Protein AF-A0A1V0BZP2-F1 (afdb_monomer)

Sequence (99 aa):
IVTSFTLYGKRFSFATSRMSDEDVTASNTKYAYDTTLDYSTGGSPSDFLFWIGDLNVRVEKTPTEAKALVDQNNLDGLLASDQLKKAKEQKLF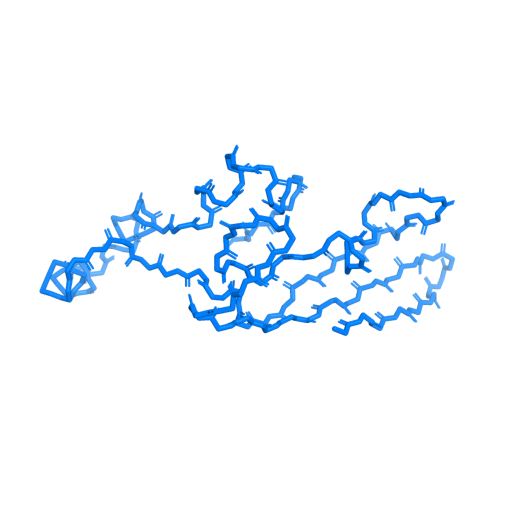EGWNEP

Mean predicted aligned error: 3.65 Å

pLDDT: mean 93.27, std 4.0, range [76.81, 98.19]

Solvent-accessible surface area (backbone atoms only — not comparable to full-atom values): 6064 Å² total; per-residue (Å²): 93,69,52,72,54,73,56,97,92,38,34,38,35,43,24,37,47,72,46,52,85,83,53,90,42,99,77,74,47,40,49,35,70,55,73,93,57,50,49,81,54,76,97,77,47,44,78,39,79,47,78,55,68,61,45,56,66,50,63,76,60,56,72,69,61,49,48,54,31,58,78,68,70,35,59,68,70,47,60,71,36,34,38,60,61,59,39,36,75,70,62,40,69,62,92,67,84,81,135

Nearest PDB structures (foldseek):
  4l21-assembly1_A  TM=9.926E-01  e=4.865E-13  Cimex lectularius
  1yjh-assembly1_A  TM=9.949E-01  e=6.756E-13  Cimex lectularius
  4l20-assembly1_A  TM=9.947E-01  e=7.703E-13  Cimex lectularius
  4a9c-assembly2_B  TM=7.517E-01  e=1.507E-02  Homo sapiens
  5xxu-assembly1_D  TM=3.943E-01  e=2.362E+00  Toxoplasma gondii

Organism: NCBI:txid757354

InterPro domains:
  IPR000300 Inositol polyphosphate-related phosphatase [PF22669] (13-98)
  IPR036691 Endonuclease/exonuclease/phosphatase superfamily [G3DSA:3.60.10.10] (1-99)
  IPR036691 Endonuclease/exonuclease/phosphatase superfamily [SSF56219] (41-98)
  IPR046985 Inositol 5-phosphatase [PTHR11200] (44-98)

Structure (mmCIF, N/CA/C/O backbone):
data_AF-A0A1V0BZP2-F1
#
_entry.id   AF-A0A1V0BZP2-F1
#
loop_
_atom_site.group_PDB
_atom_site.id
_atom_site.type_symbol
_atom_site.label_atom_id
_atom_site.label_alt_id
_atom_site.label_comp_id
_atom_site.label_asym_id
_atom_site.label_entity_id
_atom_site.label_seq_id
_atom_site.pdbx_PDB_ins_code
_atom_site.Cartn_x
_atom_site.Cartn_y
_atom_site.Cartn_z
_atom_site.occupancy
_atom_site.B_iso_or_equiv
_atom_site.auth_seq_id
_atom_site.auth_comp_id
_atom_site.auth_asym_id
_atom_site.auth_atom_id
_atom_site.pdbx_PDB_model_num
ATOM 1 N N . ILE A 1 1 ? 11.060 -6.199 -0.824 1.00 88.81 1 ILE A N 1
ATOM 2 C CA . ILE A 1 1 ? 11.575 -7.197 -1.801 1.00 88.81 1 ILE A CA 1
ATOM 3 C C . ILE A 1 1 ? 10.646 -7.190 -3.004 1.00 88.81 1 ILE A C 1
ATOM 5 O O . ILE A 1 1 ? 9.440 -7.129 -2.802 1.00 88.81 1 ILE A O 1
ATOM 9 N N . VAL A 1 2 ? 11.186 -7.271 -4.222 1.00 93.94 2 VAL A N 1
ATOM 10 C CA . VAL A 1 2 ? 10.397 -7.491 -5.444 1.00 93.94 2 VAL A CA 1
ATOM 11 C C . VAL A 1 2 ? 10.922 -8.732 -6.152 1.00 93.94 2 VAL A C 1
ATOM 13 O O . VAL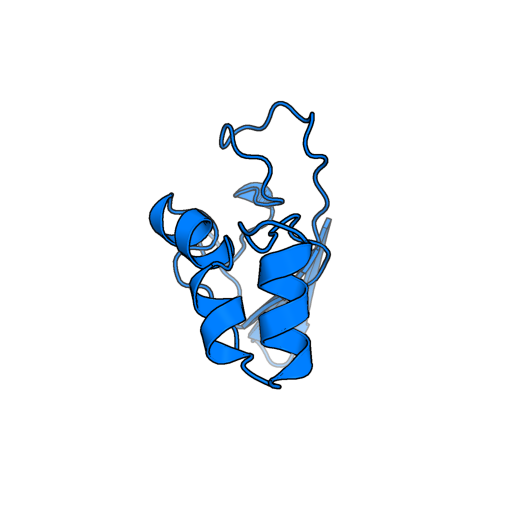 A 1 2 ? 12.128 -8.868 -6.343 1.00 93.94 2 VAL A O 1
ATOM 16 N N . THR A 1 3 ? 10.022 -9.624 -6.555 1.00 96.25 3 THR A N 1
ATOM 17 C CA . THR A 1 3 ? 10.334 -10.761 -7.431 1.00 96.25 3 THR A CA 1
ATOM 18 C C . THR A 1 3 ? 9.605 -10.572 -8.749 1.00 96.25 3 THR A C 1
ATOM 20 O O . THR A 1 3 ? 8.410 -10.285 -8.755 1.00 96.25 3 THR A O 1
ATOM 23 N N . SER A 1 4 ? 10.319 -10.710 -9.866 1.00 96.88 4 SER A N 1
ATOM 24 C CA . SER A 1 4 ? 9.739 -10.552 -11.201 1.00 96.88 4 SER A CA 1
ATOM 25 C C . SER A 1 4 ? 10.071 -11.732 -12.101 1.00 96.88 4 SER A C 1
ATOM 27 O O . SER A 1 4 ? 11.177 -12.265 -12.040 1.00 96.88 4 SER A O 1
ATOM 29 N N . PHE A 1 5 ? 9.140 -12.096 -12.976 1.00 97.19 5 PHE A N 1
ATOM 30 C CA . PHE A 1 5 ? 9.361 -13.078 -14.035 1.00 97.19 5 PHE A CA 1
ATOM 31 C C . PHE A 1 5 ? 8.578 -12.697 -15.292 1.00 97.19 5 PHE A C 1
ATOM 33 O O . PHE A 1 5 ? 7.657 -11.882 -15.246 1.00 97.19 5 PHE A O 1
ATOM 40 N N . THR A 1 6 ? 8.962 -13.273 -16.431 1.00 98.00 6 THR A N 1
ATOM 41 C CA . THR A 1 6 ? 8.242 -13.099 -17.699 1.00 98.00 6 THR A CA 1
ATOM 42 C C . THR A 1 6 ? 7.581 -14.408 -18.090 1.00 98.00 6 THR A C 1
ATOM 44 O O . THR A 1 6 ? 8.233 -15.449 -18.117 1.00 98.00 6 THR A O 1
ATOM 47 N N . LEU A 1 7 ? 6.295 -14.347 -18.416 1.00 97.75 7 LEU A N 1
ATOM 48 C CA . LEU A 1 7 ? 5.505 -15.475 -18.887 1.00 97.75 7 LEU A CA 1
ATOM 49 C C . LEU A 1 7 ? 4.724 -15.028 -20.126 1.00 97.75 7 LEU A C 1
ATOM 51 O O . LEU A 1 7 ? 4.043 -14.010 -20.090 1.00 97.75 7 LEU A O 1
ATOM 55 N N . TYR A 1 8 ? 4.862 -15.751 -21.241 1.00 97.50 8 TYR A N 1
ATOM 56 C CA . TYR A 1 8 ? 4.221 -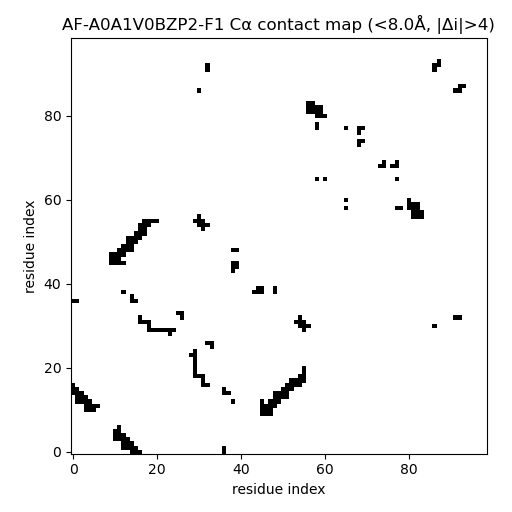15.414 -22.526 1.00 97.50 8 TYR A CA 1
ATOM 57 C C . TYR A 1 8 ? 4.460 -13.966 -23.004 1.00 97.50 8 TYR A C 1
ATOM 59 O O . TYR A 1 8 ? 3.562 -13.315 -23.531 1.00 97.50 8 TYR A O 1
ATOM 67 N N . GLY A 1 9 ? 5.672 -13.439 -22.798 1.00 96.50 9 GLY A N 1
ATOM 68 C CA . GLY A 1 9 ? 6.011 -12.060 -23.174 1.00 96.50 9 GLY A CA 1
ATOM 69 C C . GLY A 1 9 ? 5.341 -10.989 -22.305 1.00 96.50 9 GLY A C 1
ATOM 70 O O . GLY A 1 9 ? 5.317 -9.824 -22.695 1.00 96.50 9 GLY A O 1
ATOM 71 N N . LYS A 1 10 ? 4.789 -11.379 -21.150 1.00 97.88 10 LYS A N 1
ATOM 72 C CA . LYS A 1 10 ? 4.225 -10.486 -20.139 1.00 97.88 10 LYS A CA 1
ATOM 73 C C . LYS A 1 10 ? 5.043 -10.543 -18.865 1.00 97.88 10 LYS A C 1
ATOM 75 O O . LYS A 1 10 ? 5.352 -11.631 -18.372 1.00 97.88 10 LYS A O 1
ATOM 80 N N . ARG A 1 11 ? 5.409 -9.380 -18.340 1.00 97.81 11 ARG A N 1
ATOM 81 C CA . ARG A 1 11 ? 6.205 -9.244 -17.124 1.00 97.81 11 ARG A CA 1
ATOM 82 C C . ARG A 1 11 ? 5.290 -9.125 -15.912 1.00 97.81 11 ARG A C 1
ATOM 84 O O . ARG A 1 11 ? 4.453 -8.230 -15.841 1.00 97.81 11 ARG A O 1
ATOM 91 N N . PHE A 1 12 ? 5.496 -10.014 -14.951 1.00 98.19 12 PHE A N 1
ATOM 92 C CA . PHE A 1 12 ? 4.816 -10.019 -13.663 1.00 98.19 12 PHE A CA 1
ATOM 93 C C . PH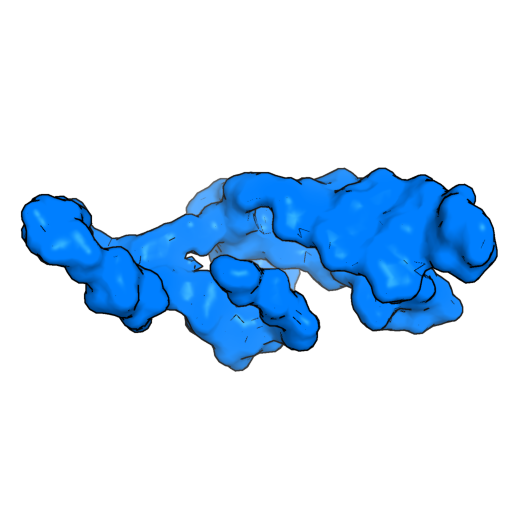E A 1 12 ? 5.799 -9.585 -12.580 1.00 98.19 12 PHE A C 1
ATOM 95 O O . PHE A 1 12 ? 6.927 -10.084 -12.546 1.00 98.19 12 PHE A O 1
ATOM 102 N N . SER A 1 13 ? 5.371 -8.696 -11.685 1.00 97.81 13 SER A N 1
ATOM 103 C CA . SER A 1 13 ? 6.136 -8.273 -10.510 1.00 97.81 13 SER A CA 1
ATOM 104 C C . SER A 1 13 ? 5.306 -8.401 -9.240 1.00 97.81 13 SER A C 1
ATOM 106 O O . SER A 1 13 ? 4.181 -7.914 -9.166 1.00 97.81 13 SER A O 1
ATOM 108 N N . PHE A 1 14 ? 5.894 -9.030 -8.228 1.00 97.81 14 PHE A N 1
ATOM 109 C CA . PHE A 1 14 ? 5.314 -9.194 -6.902 1.00 97.81 14 PHE A CA 1
ATOM 110 C C . PHE A 1 14 ? 6.204 -8.478 -5.892 1.00 97.81 14 PHE A C 1
ATOM 112 O O . PHE A 1 14 ? 7.355 -8.875 -5.681 1.00 97.81 14 PHE A O 1
ATOM 119 N N . ALA A 1 15 ? 5.680 -7.413 -5.300 1.00 96.38 15 ALA A N 1
ATOM 120 C CA . ALA A 1 15 ? 6.337 -6.628 -4.272 1.00 96.38 15 ALA A CA 1
ATOM 121 C C . ALA A 1 15 ? 5.798 -7.006 -2.890 1.00 96.38 15 ALA A C 1
ATOM 123 O O . ALA A 1 15 ? 4.607 -7.247 -2.700 1.00 96.38 15 ALA A O 1
ATOM 124 N N . THR A 1 16 ? 6.694 -7.034 -1.912 1.00 95.81 16 THR A N 1
ATOM 125 C CA . THR A 1 16 ? 6.343 -7.076 -0.496 1.00 95.81 16 THR A CA 1
ATOM 126 C C . THR A 1 16 ? 7.232 -6.113 0.273 1.00 95.81 16 THR A C 1
ATOM 128 O O . THR A 1 16 ? 8.420 -5.948 -0.041 1.00 95.81 16 THR A O 1
ATOM 131 N N . SER A 1 17 ? 6.657 -5.460 1.271 1.00 94.25 17 SER A N 1
ATOM 132 C CA . SER A 1 17 ? 7.315 -4.445 2.082 1.00 94.25 17 SER A CA 1
ATOM 133 C C . SER A 1 17 ? 6.895 -4.577 3.541 1.00 94.25 17 SER A C 1
ATOM 135 O O . SER A 1 17 ? 5.897 -5.217 3.871 1.00 94.25 17 SER A O 1
ATOM 137 N N . ARG A 1 18 ? 7.718 -4.004 4.416 1.00 92.19 18 ARG A N 1
ATOM 138 C CA . ARG A 1 18 ? 7.471 -3.894 5.849 1.00 92.19 18 ARG A CA 1
ATOM 139 C C . ARG A 1 18 ? 8.092 -2.591 6.327 1.00 92.19 18 ARG A C 1
ATOM 141 O O . ARG A 1 18 ? 9.208 -2.279 5.920 1.00 92.19 18 ARG A O 1
ATOM 148 N N . MET A 1 19 ? 7.385 -1.887 7.197 1.00 91.06 19 MET A N 1
ATOM 149 C CA . MET A 1 19 ? 7.839 -0.654 7.833 1.00 91.06 19 MET A CA 1
ATOM 150 C C . MET A 1 19 ? 7.350 -0.637 9.281 1.00 91.06 19 MET A C 1
ATOM 152 O O . MET A 1 19 ? 6.285 -1.192 9.569 1.00 91.06 19 MET A O 1
ATOM 156 N N . SER A 1 20 ? 8.136 -0.068 10.188 1.00 89.19 20 SER A N 1
ATOM 157 C CA . SER A 1 20 ? 7.732 0.182 11.572 1.00 89.19 20 SER A CA 1
ATOM 158 C C . SER A 1 20 ? 7.153 1.593 11.726 1.00 89.19 20 SER A C 1
ATOM 160 O O . SER A 1 20 ? 7.405 2.470 10.902 1.00 89.19 20 SER A O 1
ATOM 162 N N . ASP A 1 21 ? 6.375 1.823 12.788 1.00 86.62 21 ASP A N 1
ATOM 163 C CA . ASP A 1 21 ? 5.833 3.154 13.102 1.00 86.62 21 ASP A CA 1
ATOM 164 C C . ASP A 1 21 ? 6.931 4.174 13.470 1.00 86.62 21 ASP A C 1
ATOM 166 O O . ASP A 1 21 ? 6.719 5.374 13.316 1.00 86.62 21 ASP A O 1
ATOM 170 N N . GLU A 1 22 ? 8.089 3.706 13.944 1.00 88.69 22 GLU A N 1
ATOM 171 C CA . GLU A 1 22 ? 9.209 4.538 14.413 1.00 88.69 22 GLU A CA 1
ATOM 172 C C . GLU A 1 22 ? 10.259 4.799 13.320 1.00 88.69 22 GLU A C 1
ATOM 174 O O . GLU A 1 22 ? 11.198 5.571 13.531 1.00 88.69 22 GLU A O 1
ATOM 179 N N . ASP A 1 23 ? 10.121 4.162 12.154 1.00 84.00 23 ASP A N 1
ATOM 180 C CA . ASP A 1 23 ? 11.086 4.295 11.068 1.00 84.00 23 ASP A CA 1
ATOM 181 C C . ASP A 1 23 ? 11.073 5.724 10.501 1.00 84.00 23 ASP A C 1
ATOM 183 O O . ASP A 1 23 ? 10.027 6.283 10.168 1.00 84.00 23 ASP A O 1
ATOM 187 N N . VAL A 1 24 ? 12.262 6.304 10.311 1.00 84.62 24 VAL A N 1
ATOM 188 C CA . VAL A 1 24 ? 12.431 7.507 9.486 1.00 84.62 24 VAL A CA 1
ATOM 189 C C . VAL A 1 24 ? 12.527 7.066 8.031 1.00 84.62 24 VAL A C 1
ATOM 191 O O . VAL A 1 24 ? 13.439 6.329 7.655 1.00 84.62 24 VAL A O 1
ATOM 194 N N . THR A 1 25 ? 11.583 7.508 7.205 1.00 86.25 25 THR A N 1
ATOM 195 C CA . THR A 1 25 ? 11.397 6.995 5.842 1.00 86.25 25 THR A CA 1
ATOM 196 C C . THR A 1 25 ? 11.593 8.095 4.805 1.00 86.25 25 THR A C 1
ATOM 198 O O . THR A 1 25 ? 11.424 9.279 5.097 1.00 86.25 25 THR A O 1
ATOM 201 N N . ALA A 1 26 ? 11.915 7.721 3.563 1.00 76.81 26 ALA A N 1
ATOM 202 C CA . ALA A 1 26 ? 12.060 8.685 2.468 1.00 76.81 26 ALA A CA 1
ATOM 203 C C . ALA A 1 26 ? 10.754 9.446 2.165 1.00 76.81 26 ALA A C 1
ATOM 205 O O . ALA A 1 26 ? 10.799 10.576 1.686 1.00 76.81 26 ALA A O 1
ATOM 206 N N . SER A 1 27 ? 9.597 8.844 2.465 1.00 82.75 27 SER A N 1
ATOM 207 C CA . SER A 1 27 ? 8.282 9.478 2.328 1.00 82.75 27 SER A CA 1
ATOM 208 C C . SER A 1 27 ? 7.887 10.321 3.546 1.00 82.75 27 SER A C 1
ATOM 210 O O . SER A 1 27 ? 6.872 11.008 3.492 1.00 82.75 27 SER A O 1
ATOM 212 N N . ASN A 1 28 ? 8.660 10.278 4.639 1.00 89.44 28 ASN A N 1
ATOM 213 C CA . ASN A 1 28 ? 8.295 10.831 5.945 1.00 89.44 28 ASN A CA 1
ATOM 214 C C . ASN A 1 28 ? 6.908 10.351 6.428 1.00 89.44 28 ASN A C 1
ATOM 216 O O . ASN A 1 28 ? 6.165 11.078 7.089 1.00 89.44 28 ASN A O 1
ATOM 220 N N . THR A 1 29 ? 6.555 9.114 6.069 1.00 89.62 29 THR A N 1
ATOM 221 C CA . THR A 1 29 ? 5.345 8.416 6.515 1.00 89.62 29 THR A CA 1
ATOM 222 C C . THR A 1 29 ? 5.699 7.037 7.052 1.00 89.62 29 THR A C 1
ATOM 224 O O . THR A 1 29 ? 6.724 6.467 6.687 1.00 89.62 29 THR A O 1
ATOM 227 N N . LYS A 1 30 ? 4.820 6.463 7.873 1.00 91.50 30 LYS A N 1
ATOM 228 C CA . LYS A 1 30 ? 4.983 5.102 8.401 1.00 91.50 30 LYS A CA 1
ATOM 229 C C . LYS A 1 30 ? 4.537 3.993 7.443 1.00 91.50 30 LYS A C 1
ATOM 231 O O . LYS A 1 30 ? 4.638 2.815 7.783 1.00 91.50 30 LYS A O 1
ATOM 236 N N . TYR A 1 31 ? 3.964 4.351 6.295 1.00 94.44 31 TYR A N 1
ATOM 237 C CA . TYR A 1 31 ? 3.433 3.379 5.347 1.00 94.44 31 TYR A CA 1
ATOM 238 C C . TYR A 1 31 ? 4.582 2.679 4.633 1.00 94.44 31 TYR A C 1
ATOM 240 O O . TYR A 1 31 ? 5.553 3.322 4.237 1.00 94.44 31 TYR A O 1
ATOM 248 N N . ALA A 1 32 ? 4.457 1.370 4.425 1.00 94.12 32 ALA A N 1
ATOM 249 C CA . ALA A 1 32 ? 5.496 0.555 3.804 1.00 94.12 32 ALA A CA 1
ATOM 250 C C . ALA A 1 32 ? 5.538 0.734 2.276 1.00 94.12 32 ALA A C 1
ATOM 252 O O . ALA A 1 32 ? 5.390 -0.226 1.520 1.00 94.12 32 ALA A O 1
ATOM 253 N N . TYR A 1 33 ? 5.731 1.972 1.828 1.00 93.62 33 TYR A N 1
ATOM 254 C CA .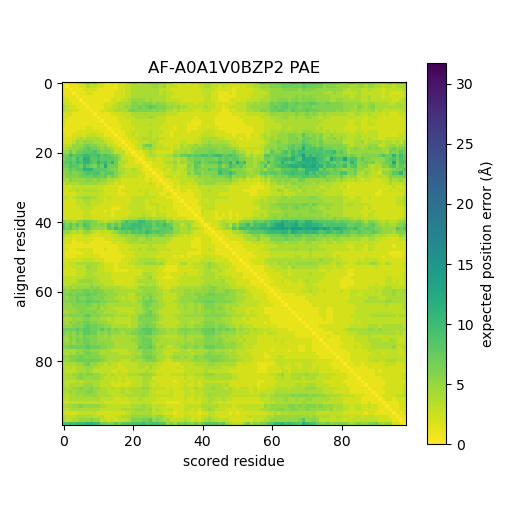 TYR A 1 33 ? 5.882 2.362 0.434 1.00 93.62 33 TYR A CA 1
ATOM 255 C C . TYR A 1 33 ? 7.294 2.878 0.177 1.00 93.62 33 TYR A C 1
ATOM 257 O O . TYR A 1 33 ? 7.790 3.757 0.881 1.00 93.62 33 TYR A O 1
ATOM 265 N N . ASP A 1 34 ? 7.902 2.367 -0.886 1.00 90.44 34 ASP A N 1
ATOM 266 C CA . ASP A 1 34 ? 9.183 2.822 -1.405 1.00 90.44 34 ASP A CA 1
ATOM 267 C C . ASP A 1 34 ? 9.138 2.738 -2.937 1.00 90.44 34 ASP A C 1
ATOM 269 O O . ASP A 1 34 ? 8.742 1.710 -3.494 1.00 90.44 34 ASP A O 1
ATOM 273 N N . THR A 1 35 ? 9.532 3.809 -3.628 1.00 91.00 35 THR A N 1
ATOM 274 C CA . THR A 1 35 ? 9.487 3.879 -5.098 1.00 91.00 35 THR A CA 1
ATOM 275 C C . THR A 1 35 ? 10.412 2.864 -5.764 1.00 91.00 35 THR A C 1
ATOM 277 O O . THR A 1 35 ? 10.162 2.463 -6.896 1.00 91.00 35 THR A O 1
ATOM 280 N N . THR A 1 36 ? 11.442 2.376 -5.069 1.00 90.81 36 THR A N 1
ATOM 281 C CA . THR A 1 36 ? 12.324 1.305 -5.562 1.00 90.81 36 THR A CA 1
ATOM 282 C C . THR A 1 36 ? 11.628 -0.055 -5.643 1.00 90.81 36 THR A C 1
ATOM 284 O O . THR A 1 36 ? 12.136 -0.966 -6.301 1.00 90.81 36 THR A O 1
ATOM 287 N N . LEU A 1 37 ? 10.470 -0.205 -4.993 1.00 92.25 37 LEU A N 1
ATOM 288 C CA . LEU A 1 37 ? 9.633 -1.402 -5.051 1.00 92.25 37 LEU A CA 1
ATOM 289 C C . LEU A 1 37 ? 8.488 -1.268 -6.068 1.00 92.25 37 LEU A C 1
ATOM 291 O O . LEU A 1 37 ? 7.867 -2.275 -6.413 1.00 92.25 37 LEU A O 1
ATOM 295 N N . ASP A 1 38 ? 8.226 -0.057 -6.567 1.00 93.88 38 ASP A N 1
ATOM 296 C CA . ASP A 1 38 ? 7.135 0.219 -7.496 1.00 93.88 38 ASP A CA 1
ATOM 297 C C . ASP A 1 38 ? 7.592 0.092 -8.957 1.00 93.88 38 ASP A C 1
ATOM 299 O O . ASP A 1 38 ? 8.197 0.990 -9.541 1.00 93.88 38 ASP A O 1
ATOM 303 N N . TYR A 1 39 ? 7.291 -1.056 -9.563 1.00 94.44 39 TYR A N 1
ATOM 304 C CA . TYR A 1 39 ? 7.660 -1.365 -10.950 1.00 94.44 39 TYR A CA 1
ATOM 305 C C . TYR A 1 39 ? 6.570 -0.943 -11.956 1.00 94.44 39 TYR A C 1
ATOM 307 O O . TYR A 1 39 ? 6.571 -1.411 -13.098 1.00 94.44 39 TYR A O 1
ATOM 315 N N . SER A 1 40 ? 5.599 -0.119 -11.545 1.00 92.94 40 SER A N 1
ATOM 316 C CA . SER A 1 40 ? 4.563 0.414 -12.445 1.00 92.94 40 SER A CA 1
ATOM 317 C C . SER A 1 40 ? 5.089 1.557 -13.316 1.00 92.94 40 SER A C 1
ATOM 319 O O . SER A 1 40 ? 4.529 1.854 -14.371 1.00 92.94 40 SER A O 1
ATOM 321 N N . THR A 1 41 ? 6.198 2.175 -12.903 1.00 83.38 41 THR A N 1
ATOM 322 C CA . THR A 1 41 ? 6.852 3.294 -13.588 1.00 83.38 41 THR A CA 1
ATOM 323 C C . THR A 1 41 ? 8.332 2.985 -13.864 1.00 83.38 41 THR A C 1
ATOM 325 O O . THR A 1 41 ? 8.868 1.966 -13.427 1.00 83.38 41 THR A O 1
ATOM 328 N N . GLY A 1 42 ? 9.011 3.838 -14.638 1.00 83.50 42 GLY A N 1
ATOM 329 C CA . GLY A 1 42 ? 10.436 3.692 -14.968 1.00 83.50 42 GLY A CA 1
ATOM 330 C C . GLY A 1 42 ? 10.711 3.149 -16.376 1.00 83.50 42 GLY A C 1
ATOM 331 O O . GLY A 1 42 ? 9.841 3.147 -17.241 1.00 83.50 42 GLY A O 1
ATOM 332 N N . GLY A 1 43 ? 11.957 2.729 -16.632 1.00 85.69 43 GLY A N 1
ATOM 333 C CA . GLY A 1 43 ? 12.428 2.372 -17.982 1.00 85.69 43 GLY A CA 1
ATOM 334 C C . GLY A 1 43 ? 11.951 1.014 -18.516 1.00 85.69 43 GLY A C 1
ATOM 335 O O . GLY A 1 43 ? 12.041 0.762 -19.713 1.00 85.69 43 GLY A O 1
ATOM 336 N N . SER A 1 44 ? 11.456 0.129 -17.647 1.00 88.69 44 SER A N 1
ATOM 337 C CA . SER A 1 44 ? 10.894 -1.173 -18.028 1.00 88.69 44 SER A CA 1
ATOM 338 C C . SER A 1 44 ? 9.799 -1.572 -17.031 1.00 88.69 44 SER A C 1
ATOM 340 O O . SER A 1 44 ? 10.045 -2.425 -16.171 1.00 88.69 44 SER A O 1
ATOM 342 N N . PRO A 1 45 ? 8.621 -0.922 -17.097 1.00 94.31 45 PRO A N 1
ATOM 343 C CA . PRO A 1 45 ? 7.515 -1.230 -16.203 1.00 94.31 45 PRO A CA 1
ATOM 344 C C . PRO A 1 45 ? 6.973 -2.636 -16.476 1.00 94.31 45 PRO A C 1
ATOM 346 O O . PRO A 1 45 ? 7.102 -3.170 -17.582 1.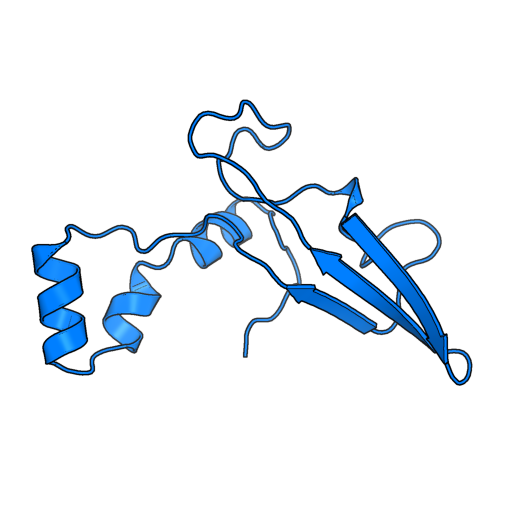00 94.31 45 PRO A O 1
ATOM 349 N N . SER A 1 46 ? 6.380 -3.248 -15.457 1.00 96.50 46 SER A N 1
ATOM 350 C CA . SER A 1 46 ? 5.757 -4.569 -15.582 1.00 96.50 46 SER A CA 1
ATOM 351 C C . SER A 1 46 ? 4.344 -4.474 -16.162 1.00 96.50 46 SER A C 1
ATOM 353 O O . SER A 1 46 ? 3.647 -3.487 -15.950 1.00 96.50 46 SER A O 1
ATOM 355 N N . ASP A 1 47 ? 3.898 -5.509 -16.881 1.00 97.19 47 ASP A N 1
ATOM 356 C CA . ASP A 1 47 ? 2.520 -5.581 -17.387 1.00 97.19 47 ASP A CA 1
ATOM 357 C C . ASP A 1 47 ? 1.521 -5.847 -16.246 1.00 97.19 47 ASP A C 1
ATOM 359 O O . ASP A 1 47 ? 0.402 -5.341 -16.262 1.00 97.19 47 ASP A O 1
ATOM 363 N N . PHE A 1 48 ? 1.928 -6.648 -15.253 1.00 97.06 48 PHE A N 1
ATOM 364 C CA . PHE A 1 48 ? 1.110 -7.008 -14.096 1.00 97.06 48 PHE A CA 1
ATOM 365 C C . PHE A 1 48 ? 1.898 -6.834 -12.804 1.00 97.06 48 PHE A C 1
ATOM 367 O O . PHE A 1 48 ? 3.004 -7.366 -12.663 1.00 97.06 48 PHE A O 1
ATOM 374 N N . LEU A 1 49 ? 1.312 -6.119 -11.847 1.00 96.81 49 LEU A N 1
ATOM 375 C CA . LEU A 1 49 ? 1.950 -5.806 -10.579 1.00 96.81 49 LEU A CA 1
ATOM 376 C C . LEU A 1 49 ? 1.031 -6.092 -9.405 1.00 96.81 49 LEU A C 1
ATOM 378 O O . LEU A 1 49 ? -0.133 -5.705 -9.403 1.00 96.81 49 LEU A O 1
ATOM 382 N N . PHE A 1 50 ? 1.594 -6.734 -8.389 1.00 97.12 50 PHE A N 1
ATOM 383 C CA . PHE A 1 50 ? 0.910 -7.039 -7.143 1.00 97.12 50 PHE A CA 1
ATOM 384 C C . PHE A 1 50 ? 1.795 -6.610 -5.982 1.00 97.12 50 PHE A C 1
ATOM 386 O O . PHE A 1 50 ? 2.961 -7.001 -5.917 1.00 97.12 50 PHE A O 1
ATOM 393 N N . TRP A 1 51 ? 1.240 -5.832 -5.059 1.00 97.06 51 TRP A N 1
ATOM 394 C CA . TRP A 1 51 ? 1.910 -5.460 -3.822 1.00 97.06 51 TRP A CA 1
ATOM 395 C C . TRP A 1 51 ? 1.157 -6.088 -2.661 1.00 97.06 51 TRP A C 1
ATOM 397 O O . TRP A 1 51 ? -0.001 -5.765 -2.416 1.00 97.06 51 TRP A O 1
ATOM 407 N N . ILE A 1 52 ? 1.805 -7.025 -1.975 1.00 95.31 52 ILE A N 1
ATOM 408 C CA . ILE A 1 52 ? 1.196 -7.825 -0.913 1.00 95.31 52 ILE A CA 1
ATOM 409 C C . ILE A 1 52 ? 2.082 -7.818 0.334 1.00 95.31 52 ILE A C 1
ATOM 411 O O . ILE A 1 52 ? 3.294 -8.026 0.259 1.00 95.31 52 ILE A O 1
ATOM 415 N N . GLY A 1 53 ? 1.488 -7.575 1.501 1.00 93.94 53 GLY A N 1
ATOM 416 C CA . GLY A 1 53 ? 2.193 -7.562 2.784 1.00 93.94 53 GLY A CA 1
ATOM 417 C C . GLY A 1 53 ? 1.497 -6.699 3.833 1.00 93.94 53 GLY A C 1
ATOM 418 O O . GLY A 1 53 ? 0.421 -6.162 3.587 1.00 93.94 53 GLY A O 1
ATOM 419 N N . ASP A 1 54 ? 2.129 -6.554 5.000 1.00 94.19 54 ASP A N 1
ATOM 420 C CA . ASP A 1 54 ? 1.707 -5.562 5.994 1.00 94.19 54 ASP A CA 1
ATOM 421 C C . ASP A 1 54 ? 2.216 -4.183 5.565 1.00 94.19 54 ASP A C 1
ATOM 423 O O . ASP A 1 54 ? 3.373 -3.824 5.792 1.00 94.19 54 ASP A O 1
ATOM 427 N N . LEU A 1 55 ? 1.332 -3.410 4.933 1.00 95.00 55 LEU A N 1
ATOM 428 C CA . LEU A 1 55 ? 1.633 -2.060 4.451 1.00 95.00 55 LEU A CA 1
ATOM 429 C C . LEU A 1 55 ? 1.756 -1.026 5.582 1.00 95.00 55 LEU A C 1
ATOM 431 O O . LEU A 1 55 ? 1.991 0.153 5.316 1.00 95.00 55 LEU A O 1
ATOM 435 N N . ASN A 1 56 ? 1.567 -1.450 6.834 1.00 95.31 56 ASN A N 1
ATOM 436 C CA . ASN A 1 56 ? 1.501 -0.603 8.020 1.00 95.31 56 ASN A CA 1
ATOM 437 C C . ASN A 1 56 ? 0.408 0.488 7.957 1.00 95.31 56 ASN A C 1
ATOM 439 O O . ASN A 1 56 ? 0.440 1.495 8.667 1.00 95.31 56 ASN A O 1
ATOM 443 N N . VAL A 1 57 ? -0.595 0.262 7.110 1.00 94.12 57 VAL A N 1
ATOM 444 C CA . VAL A 1 57 ? -1.847 1.016 7.084 1.00 94.12 57 VAL A CA 1
ATOM 445 C C . VAL A 1 57 ? -2.722 0.534 8.240 1.00 94.12 57 VAL A C 1
ATOM 447 O O . VAL A 1 57 ? -2.779 -0.666 8.529 1.00 94.12 57 VAL A O 1
ATOM 450 N N . ARG A 1 58 ? -3.367 1.468 8.944 1.00 94.56 58 ARG A N 1
ATOM 451 C CA . ARG A 1 58 ? -4.248 1.186 10.084 1.00 94.56 58 ARG A CA 1
ATOM 452 C C . ARG A 1 58 ? -5.577 1.927 9.919 1.00 94.56 58 ARG A C 1
ATOM 454 O O . ARG A 1 58 ? -5.679 2.885 9.158 1.00 94.56 58 ARG A O 1
ATOM 461 N N . VAL A 1 59 ? -6.581 1.513 10.687 1.00 94.50 59 VAL A N 1
ATOM 462 C CA . VAL A 1 59 ? -7.840 2.256 10.821 1.00 94.50 59 VAL A CA 1
ATOM 463 C C . VAL A 1 59 ? -7.652 3.352 11.863 1.00 94.50 59 VAL A C 1
ATOM 465 O O . VAL A 1 59 ? -7.324 3.075 13.017 1.00 94.50 59 VAL A O 1
ATOM 468 N N . GLU A 1 60 ? -7.881 4.600 11.478 1.00 93.56 60 GLU A N 1
ATOM 469 C CA . GLU A 1 60 ? -7.695 5.764 12.346 1.00 93.56 60 GLU A CA 1
ATOM 470 C C . GLU A 1 60 ? -8.939 6.027 13.205 1.00 93.56 60 GLU A C 1
ATOM 472 O O . GLU A 1 60 ? -9.690 6.981 12.995 1.00 93.56 60 GLU A O 1
ATOM 477 N N . LYS A 1 61 ? -9.183 5.130 14.163 1.00 93.25 61 LYS A N 1
ATOM 478 C CA . LYS A 1 61 ? -10.252 5.222 15.166 1.00 93.25 61 LYS A CA 1
ATOM 479 C C . LYS A 1 61 ? -9.761 4.750 16.524 1.00 93.25 61 LYS A C 1
ATOM 481 O O . LYS A 1 61 ? -8.773 4.022 16.623 1.00 93.25 61 LYS A O 1
ATOM 486 N N . THR A 1 62 ? -10.488 5.108 17.577 1.00 95.38 62 THR A N 1
ATOM 487 C CA . THR A 1 62 ? -10.260 4.474 18.876 1.00 95.38 62 THR A CA 1
ATOM 488 C C . THR A 1 62 ? -10.676 2.995 18.831 1.00 95.38 62 THR A C 1
ATOM 490 O O . THR A 1 62 ? -11.581 2.629 18.070 1.00 95.38 62 THR A O 1
ATOM 493 N N . PRO A 1 63 ? -10.080 2.126 19.670 1.00 95.19 63 PRO A N 1
ATOM 494 C CA . PRO A 1 63 ? -10.463 0.715 19.732 1.00 95.19 63 PRO A CA 1
ATOM 495 C C . PRO A 1 63 ? -11.959 0.502 20.002 1.00 95.19 63 PRO A C 1
ATOM 497 O O . PRO A 1 63 ? -12.567 -0.392 19.418 1.00 95.19 63 PRO A O 1
ATOM 500 N N . THR A 1 64 ? -12.566 1.344 20.843 1.00 96.75 64 THR A N 1
ATOM 501 C CA . THR A 1 64 ? -13.992 1.267 21.195 1.00 96.75 64 THR A CA 1
ATOM 502 C C . THR A 1 64 ? -14.893 1.545 19.993 1.00 96.75 64 THR A C 1
ATOM 504 O O . THR A 1 64 ? -15.827 0.787 19.737 1.00 96.75 64 THR A O 1
ATOM 507 N N . GLU A 1 65 ? -14.608 2.599 19.225 1.00 96.12 65 GLU A N 1
ATOM 508 C CA . GLU A 1 65 ? -15.389 2.949 18.032 1.00 96.12 65 GLU A CA 1
ATOM 509 C C . GLU A 1 65 ? -15.222 1.909 16.924 1.00 96.12 65 GLU A C 1
ATOM 511 O O . GLU A 1 65 ? -16.203 1.498 16.304 1.00 96.12 65 GLU A O 1
ATOM 516 N N . ALA A 1 66 ? -13.987 1.454 16.694 1.00 95.62 66 ALA A N 1
ATOM 517 C CA . ALA A 1 66 ? -13.701 0.414 15.712 1.00 95.62 66 ALA A CA 1
ATOM 518 C C . ALA A 1 66 ? -14.440 -0.886 16.059 1.00 95.62 66 ALA A C 1
ATOM 520 O O . ALA A 1 66 ? -15.092 -1.476 15.199 1.00 95.62 66 ALA A O 1
ATOM 521 N N . LYS A 1 67 ? -14.411 -1.297 17.333 1.00 96.31 67 LYS A N 1
ATOM 522 C CA . LYS A 1 67 ? -15.111 -2.495 17.809 1.00 96.31 67 LYS A CA 1
ATOM 523 C C . LYS A 1 67 ? -16.625 -2.390 17.630 1.00 96.31 67 LYS A C 1
ATOM 525 O O . LYS A 1 67 ? -17.233 -3.352 17.178 1.00 96.31 67 LYS A O 1
ATOM 530 N N . ALA A 1 68 ? -17.219 -1.231 17.918 1.00 97.38 68 ALA A N 1
ATOM 531 C CA . ALA A 1 68 ? -18.651 -1.015 17.721 1.00 97.38 68 ALA A CA 1
ATOM 532 C C . ALA A 1 68 ? -19.070 -1.167 16.246 1.00 97.38 68 ALA A C 1
ATOM 534 O O . ALA A 1 68 ? -20.115 -1.751 15.969 1.00 97.38 68 ALA A O 1
ATOM 535 N N . LEU A 1 69 ? -18.253 -0.685 15.302 1.00 96.75 69 LEU A N 1
ATOM 536 C CA . LEU A 1 69 ? -18.501 -0.846 13.862 1.00 96.75 69 LEU A CA 1
ATOM 537 C C . LEU A 1 69 ? -18.360 -2.303 13.410 1.00 96.75 69 LEU A C 1
ATOM 539 O O . LEU A 1 69 ? -19.191 -2.785 12.640 1.00 96.75 69 LEU A O 1
ATOM 543 N N . VAL A 1 70 ? -17.352 -3.014 13.923 1.00 96.81 70 VAL A N 1
ATOM 544 C CA . VAL A 1 70 ? -17.167 -4.453 13.672 1.00 96.81 70 VAL A CA 1
ATOM 545 C C . VAL A 1 70 ? -18.368 -5.252 14.179 1.00 96.81 70 VAL A C 1
ATOM 547 O O . VAL A 1 70 ? -18.892 -6.086 13.447 1.00 96.81 70 VAL A O 1
ATOM 550 N N . ASP A 1 71 ? -18.857 -4.960 15.386 1.00 97.56 71 ASP A N 1
ATOM 551 C CA . ASP A 1 71 ? -20.011 -5.651 15.982 1.00 97.56 71 ASP A CA 1
ATOM 552 C C . ASP A 1 71 ? -21.310 -5.431 15.196 1.00 97.56 71 ASP A C 1
ATOM 554 O O . ASP A 1 71 ? -22.206 -6.273 15.213 1.00 97.56 71 ASP A O 1
ATOM 558 N N . GLN A 1 72 ? -21.402 -4.316 14.473 1.00 97.44 72 GLN A N 1
ATOM 559 C CA . GLN A 1 72 ? -22.520 -3.988 13.587 1.00 97.44 72 GLN A CA 1
ATOM 560 C C . GLN A 1 72 ? -22.346 -4.547 12.166 1.00 97.44 72 GLN A C 1
ATOM 562 O O . GLN A 1 72 ? -23.198 -4.300 11.314 1.00 97.44 72 GLN A O 1
ATOM 567 N N . ASN A 1 73 ? -21.249 -5.260 11.886 1.00 96.44 73 ASN A N 1
ATOM 568 C CA . ASN A 1 73 ? -20.839 -5.666 10.539 1.00 96.44 73 ASN A CA 1
ATOM 569 C C . ASN A 1 73 ? -20.758 -4.482 9.549 1.00 96.44 73 ASN A C 1
ATOM 571 O O . ASN A 1 73 ? -20.984 -4.631 8.349 1.00 96.44 73 ASN A O 1
ATOM 575 N N . ASN A 1 74 ? -20.450 -3.283 10.053 1.00 96.00 74 ASN A N 1
ATOM 576 C CA . ASN A 1 74 ? -20.359 -2.061 9.261 1.00 96.00 74 ASN A CA 1
ATOM 577 C C . ASN A 1 74 ? -18.924 -1.866 8.752 1.00 96.00 74 ASN A C 1
ATOM 579 O O . ASN A 1 74 ? -18.181 -1.001 9.227 1.00 96.00 74 ASN A O 1
ATOM 583 N N . LEU A 1 75 ? -18.530 -2.713 7.797 1.00 94.38 75 LEU A N 1
ATOM 584 C CA . LEU A 1 75 ? -17.195 -2.684 7.195 1.00 94.38 75 LEU A CA 1
ATOM 585 C C . LEU A 1 75 ? -16.949 -1.383 6.421 1.00 94.38 75 LEU A C 1
ATOM 587 O O . LEU A 1 75 ? -15.867 -0.814 6.537 1.00 94.38 75 LEU A O 1
ATOM 591 N N . ASP A 1 76 ? -17.962 -0.855 5.730 1.00 94.50 76 ASP A N 1
ATOM 592 C CA . ASP A 1 76 ? -17.864 0.418 5.004 1.00 94.50 76 ASP A CA 1
ATOM 593 C C . ASP A 1 76 ? -17.521 1.585 5.943 1.00 94.50 76 ASP A C 1
ATOM 595 O O . ASP A 1 76 ? -16.673 2.424 5.630 1.00 94.50 76 ASP A O 1
ATOM 599 N N . GLY A 1 77 ? -18.123 1.614 7.137 1.00 94.00 77 GLY A N 1
ATOM 600 C CA . GLY A 1 77 ? -17.820 2.604 8.171 1.00 94.00 77 GLY A CA 1
ATOM 601 C C . GLY A 1 77 ? -16.404 2.479 8.740 1.00 94.00 77 GLY A C 1
ATOM 602 O O . GLY A 1 77 ? -15.810 3.486 9.137 1.00 94.00 77 GLY A O 1
ATOM 603 N N . LEU A 1 78 ? -15.840 1.269 8.758 1.00 93.62 78 LEU A N 1
ATOM 604 C CA . LEU A 1 78 ? -14.455 1.027 9.163 1.00 93.62 78 LEU A CA 1
ATOM 605 C C . LEU A 1 78 ? -13.477 1.471 8.058 1.00 93.62 78 LEU A C 1
ATOM 607 O O . LEU A 1 78 ? -12.552 2.238 8.329 1.00 93.62 78 LEU A O 1
ATOM 611 N N . LEU A 1 79 ? -13.753 1.088 6.805 1.00 93.69 79 LEU A N 1
ATOM 612 C CA . LEU A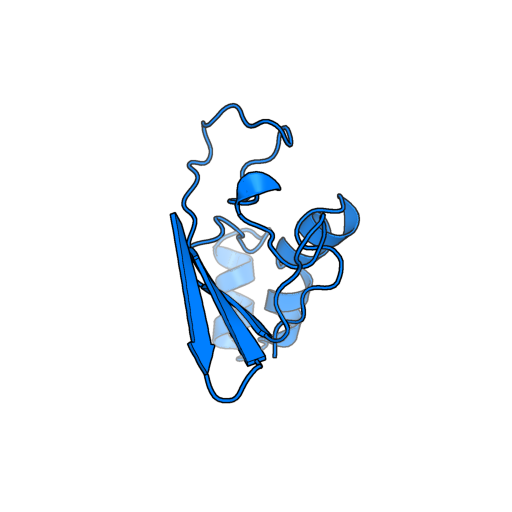 1 79 ? -12.998 1.461 5.599 1.00 93.69 79 LEU A CA 1
ATOM 613 C C . LEU A 1 79 ? -13.049 2.965 5.292 1.00 93.69 79 LEU A C 1
ATOM 615 O O . LEU A 1 79 ? -12.197 3.502 4.577 1.00 93.69 79 LEU A O 1
ATOM 619 N N . ALA A 1 80 ? -14.040 3.688 5.812 1.00 93.44 80 ALA A N 1
ATOM 620 C CA . ALA A 1 80 ? -14.090 5.146 5.728 1.00 93.44 80 ALA A CA 1
ATOM 621 C C . ALA A 1 80 ? -12.955 5.825 6.516 1.00 93.44 80 ALA A C 1
ATOM 623 O O . ALA A 1 80 ? -12.571 6.942 6.180 1.00 93.44 80 ALA A O 1
ATOM 624 N N . SER A 1 81 ? -12.413 5.168 7.546 1.00 92.62 81 SER A N 1
ATOM 625 C CA . SER A 1 81 ? -11.287 5.663 8.354 1.00 92.62 81 SER A CA 1
ATOM 626 C C . SER A 1 81 ? -9.988 4.893 8.112 1.00 92.62 81 SER A C 1
ATOM 628 O O . SER A 1 81 ? -9.036 5.048 8.874 1.00 92.62 81 SER A O 1
ATOM 630 N N . ASP A 1 82 ? -9.940 4.069 7.066 1.00 94.00 82 ASP A N 1
ATOM 631 C CA . ASP A 1 82 ? -8.723 3.383 6.654 1.00 94.00 82 ASP A CA 1
ATOM 632 C C . ASP A 1 82 ? -7.698 4.368 6.059 1.00 94.00 82 ASP A C 1
ATOM 634 O O . ASP A 1 82 ? -8.021 5.232 5.234 1.00 94.00 82 ASP A O 1
ATOM 638 N N . GLN A 1 83 ? -6.448 4.250 6.503 1.00 95.38 83 GLN A N 1
ATOM 639 C CA . GLN A 1 83 ? -5.370 5.167 6.142 1.00 95.38 83 GLN A CA 1
ATOM 640 C C . GLN A 1 83 ? -4.815 4.965 4.724 1.00 95.38 83 GLN A C 1
ATOM 642 O O . GLN A 1 83 ? -4.075 5.833 4.256 1.00 95.38 83 GLN A O 1
ATOM 647 N N . LEU A 1 84 ? -5.170 3.900 3.993 1.00 93.44 84 LEU A N 1
ATOM 648 C CA . LEU A 1 84 ? -4.682 3.685 2.627 1.00 93.44 84 LEU A CA 1
ATOM 649 C C . LEU A 1 84 ? -5.1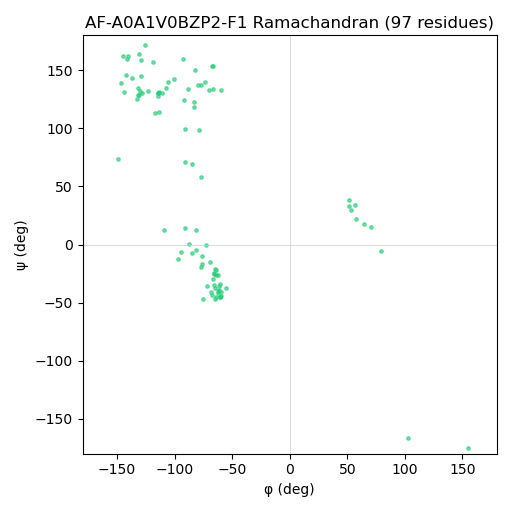34 4.822 1.711 1.00 93.44 84 LEU A C 1
ATOM 651 O O . LEU A 1 84 ? -4.373 5.275 0.858 1.00 93.44 84 LEU A O 1
ATOM 655 N N . LYS A 1 85 ? -6.345 5.349 1.929 1.00 91.81 85 LYS A N 1
ATOM 656 C CA . LYS A 1 85 ? -6.845 6.537 1.218 1.00 91.81 85 LYS A CA 1
ATOM 657 C C . LYS A 1 85 ? -5.944 7.750 1.460 1.00 91.81 85 LYS A C 1
ATOM 659 O O . LYS A 1 85 ? -5.544 8.405 0.502 1.00 91.81 85 LYS A O 1
ATOM 664 N N . LYS A 1 86 ? -5.529 7.979 2.712 1.00 92.31 86 LYS A N 1
ATOM 665 C CA . LYS A 1 86 ? -4.588 9.053 3.078 1.00 92.31 86 LYS A CA 1
ATOM 666 C C . LYS A 1 86 ? -3.193 8.837 2.490 1.00 92.31 86 LYS A C 1
ATOM 668 O O . LYS A 1 86 ? -2.519 9.808 2.153 1.00 92.31 86 LYS A O 1
ATOM 673 N N . ALA A 1 87 ? -2.739 7.588 2.377 1.00 92.69 87 ALA A N 1
ATOM 674 C CA . ALA A 1 87 ? -1.484 7.259 1.705 1.00 92.69 87 ALA A CA 1
ATOM 675 C C . ALA A 1 87 ? -1.561 7.609 0.205 1.00 92.69 87 ALA A C 1
ATOM 677 O O . ALA A 1 87 ? -0.675 8.292 -0.308 1.00 92.69 87 ALA A O 1
ATOM 678 N N . LYS A 1 88 ? -2.668 7.255 -0.465 1.00 92.62 88 LYS A N 1
ATOM 679 C CA . LYS A 1 88 ? -2.935 7.603 -1.874 1.00 92.62 88 LYS A CA 1
ATOM 680 C C . LYS A 1 88 ? -3.028 9.110 -2.114 1.00 92.62 88 LYS A C 1
ATOM 682 O O . LYS A 1 88 ? -2.473 9.604 -3.094 1.00 92.62 88 LYS A O 1
ATOM 687 N N . GLU A 1 89 ? -3.658 9.861 -1.212 1.00 92.12 89 GLU A N 1
ATOM 688 C CA . GLU A 1 89 ? -3.686 11.335 -1.252 1.00 92.12 89 GLU A CA 1
ATOM 689 C C . GLU A 1 89 ? -2.279 11.949 -1.157 1.00 92.12 89 GLU A C 1
ATOM 691 O O . GLU A 1 89 ? -1.992 12.946 -1.819 1.00 92.12 89 GLU A O 1
ATOM 696 N N . GLN A 1 90 ? -1.377 11.310 -0.406 1.00 92.19 90 GLN A N 1
ATOM 697 C CA . GLN A 1 90 ? 0.046 11.662 -0.307 1.00 92.19 90 GLN A CA 1
ATOM 698 C C . GLN A 1 90 ? 0.898 11.122 -1.466 1.00 92.19 90 GLN A C 1
ATOM 700 O O . GLN A 1 90 ? 2.124 11.162 -1.391 1.00 92.19 90 GLN A O 1
ATOM 705 N N . LYS A 1 91 ? 0.269 10.635 -2.545 1.00 92.31 91 LYS A N 1
ATOM 706 C CA . LYS A 1 91 ? 0.938 10.079 -3.735 1.00 92.31 91 LYS A CA 1
ATOM 707 C C . LYS A 1 91 ? 1.735 8.799 -3.467 1.00 92.31 91 LYS A C 1
ATOM 709 O O . LYS A 1 91 ? 2.558 8.394 -4.283 1.00 92.31 91 LYS A O 1
ATOM 714 N N . LEU A 1 92 ? 1.461 8.128 -2.350 1.00 91.00 92 LEU A N 1
ATOM 715 C CA . LEU A 1 92 ? 1.964 6.788 -2.061 1.00 91.00 92 LEU A CA 1
ATOM 716 C C . LEU A 1 92 ? 0.968 5.778 -2.629 1.00 91.00 92 LEU A C 1
ATOM 718 O O . LEU A 1 92 ? -0.235 5.927 -2.433 1.00 91.00 92 LEU A O 1
ATOM 722 N N . PHE A 1 93 ? 1.448 4.753 -3.332 1.00 93.25 93 PHE A N 1
ATOM 723 C CA . PHE A 1 93 ? 0.584 3.806 -4.052 1.00 93.25 93 PHE A CA 1
ATOM 724 C C . PHE A 1 93 ? -0.356 4.481 -5.078 1.00 93.25 93 PHE A C 1
ATOM 726 O O . PHE A 1 93 ? -1.487 4.034 -5.294 1.00 93.25 93 PHE A O 1
ATOM 733 N N . GLU A 1 94 ? 0.086 5.562 -5.728 1.00 91.19 94 GLU A N 1
ATOM 734 C CA . GLU A 1 94 ? -0.687 6.205 -6.798 1.00 91.19 94 GLU A CA 1
ATOM 735 C C . GLU A 1 94 ? -0.939 5.221 -7.958 1.00 91.19 94 GLU A C 1
ATOM 737 O O . GLU A 1 94 ? -0.039 4.512 -8.393 1.00 91.19 94 GLU A O 1
ATOM 742 N N . GLY A 1 95 ? -2.184 5.138 -8.440 1.00 91.50 95 GLY A N 1
ATOM 743 C CA . GLY A 1 95 ? -2.574 4.219 -9.520 1.00 91.50 95 GLY A CA 1
ATOM 744 C C . GLY A 1 95 ? -2.806 2.759 -9.100 1.00 91.50 95 GLY A C 1
ATOM 745 O O . GLY A 1 95 ? -3.294 1.971 -9.911 1.00 91.50 95 GLY A O 1
ATOM 746 N N . TRP A 1 96 ? -2.533 2.395 -7.842 1.00 94.88 96 TRP A N 1
ATOM 747 C CA . TRP A 1 96 ? -2.800 1.052 -7.325 1.00 94.88 96 TRP A CA 1
ATOM 748 C C . TRP A 1 96 ? -4.273 0.865 -6.944 1.00 94.88 96 TRP A C 1
ATOM 750 O O . TRP A 1 96 ? -4.892 1.716 -6.291 1.00 94.88 96 TRP A O 1
ATOM 760 N N . ASN A 1 97 ? -4.819 -0.296 -7.302 1.00 94.25 97 ASN A N 1
ATOM 761 C CA . ASN A 1 97 ? -6.192 -0.691 -6.998 1.00 94.25 97 ASN A CA 1
ATOM 762 C C . ASN A 1 97 ? -6.211 -1.741 -5.885 1.00 94.25 97 ASN A C 1
ATOM 764 O O . ASN A 1 97 ? -5.382 -2.649 -5.878 1.00 94.25 97 ASN A O 1
ATOM 768 N N . GLU A 1 98 ? -7.169 -1.607 -4.972 1.00 92.38 98 GLU A N 1
ATOM 769 C CA . GLU A 1 98 ? -7.503 -2.618 -3.969 1.00 92.38 98 GLU A CA 1
ATOM 770 C C . GLU A 1 98 ? -8.926 -3.113 -4.290 1.00 92.38 98 GLU A C 1
ATOM 772 O O . GLU A 1 98 ? -9.784 -2.261 -4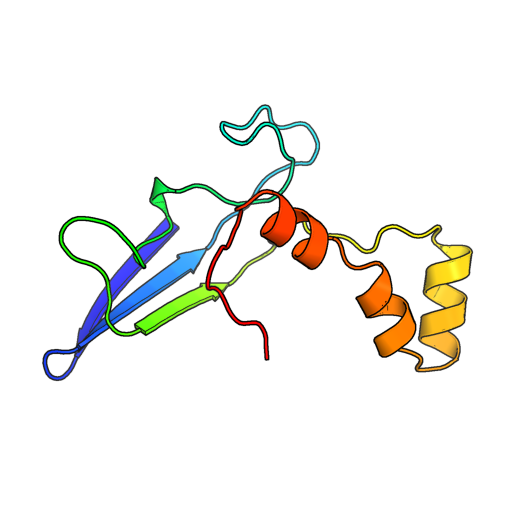.548 1.00 92.38 98 GLU A O 1
ATOM 777 N N . PRO A 1 99 ? -9.145 -4.435 -4.410 1.00 85.88 99 PRO A N 1
ATOM 778 C CA . PRO A 1 99 ? -10.437 -5.016 -4.774 1.00 85.88 99 PRO A CA 1
ATOM 779 C C . PRO A 1 99 ? -11.483 -4.954 -3.656 1.00 85.88 99 PRO A C 1
ATOM 781 O O . PRO A 1 99 ? -11.096 -4.917 -2.468 1.00 85.88 99 PRO A O 1
#

Foldseek 3Di:
DKDWDDDPNFIEIEAEFDFDCPDCDPLSGRFRFDVVRQQCDDDHRGPYYHYDYPRVKDQPDDPVVLVVCVVVVVVVVSVVRICVVVCCVSVGCPPDDDD

Secondary structure (DSSP, 8-state):
-EEEEEETTEEEEEE-----TT---TTSSSS---GGG-TTSSSS--SEEEE-S-----B-S-HHHHHHHHHTT-HHHHHTTBTHHHHHHTTTTTT----

Radius of gyration: 15.92 Å; Cα contacts (8 Å, |Δi|>4): 125; chains: 1; bounding box: 35×27×44 Å